Protein AF-X1PPD3-F1 (afdb_monomer)

Secondary structure (DSSP, 8-state):
----TTS----GGGSPPB-TTS-BSS-HHHHHHHHHTT-TTS-HHIIIIIIHHHIIIIIHHTTTS-GGG---------HHHHHHTSSGGG-HHHHHHHIIIIIS----TTTHHHHHHHHHHT---

Radius of gyration: 18.27 Å; Cα contacts (8 Å, |Δi|>4): 96; chains: 1; bounding box: 44×47×40 Å

Solvent-accessible surface area (backbone atoms only — not comparable to full-atom values): 7861 Å² total; per-residue (Å²): 141,89,83,75,92,79,74,68,82,41,67,63,80,72,45,65,54,56,47,100,83,70,44,73,74,54,54,54,67,58,45,37,66,59,37,40,77,76,33,71,64,58,55,68,64,52,43,40,60,44,44,51,74,40,26,80,61,54,51,45,76,46,45,86,54,66,71,73,75,52,82,79,79,91,83,86,77,55,70,67,46,49,46,73,68,67,56,49,67,77,30,66,71,53,50,52,51,48,45,38,44,73,76,69,60,54,83,49,86,89,46,46,71,57,52,52,49,29,63,76,65,72,64,67,132

Organism: NCBI:txid412755

pLDDT: mean 78.86, std 13.48, range [36.34, 96.0]

Sequence (125 aa):
MEIMDNIYEVDKKYLPQRSKSDEYLENANEYYGRVKTLLPNIPEEVLKQFFYKHSILDISDYAWLDYRTLKFFKERWNSSFIINESGIKNNDKVIINKENHFELGYLYPRTESIRDYLLKYHTWP

Mean predicted aligned error: 9.38 Å

Structure (mmCIF, N/CA/C/O backbone):
data_AF-X1PPD3-F1
#
_entry.id   AF-X1PPD3-F1
#
loop_
_atom_site.group_PDB
_atom_site.id
_atom_site.type_symbol
_atom_site.label_atom_id
_atom_site.label_alt_id
_atom_site.label_comp_id
_atom_site.label_asym_id
_atom_site.label_entity_id
_atom_site.label_seq_id
_atom_site.pdbx_PDB_ins_code
_atom_site.Cartn_x
_atom_site.Cartn_y
_atom_site.Cartn_z
_atom_site.occupancy
_atom_site.B_iso_or_equiv
_atom_site.auth_seq_id
_atom_site.auth_comp_id
_atom_site.auth_asym_id
_atom_site.auth_atom_id
_atom_site.pdbx_PDB_model_num
ATOM 1 N N . MET A 1 1 ? 25.697 -31.852 1.308 1.00 37.38 1 MET A N 1
ATOM 2 C CA . MET A 1 1 ? 24.740 -31.043 2.086 1.00 37.38 1 MET A CA 1
ATOM 3 C C . MET A 1 1 ? 24.428 -29.824 1.236 1.00 37.38 1 MET A C 1
ATOM 5 O O . MET A 1 1 ? 25.054 -28.793 1.403 1.00 37.38 1 MET A O 1
ATOM 9 N N . GLU A 1 2 ? 23.555 -30.003 0.248 1.00 41.53 2 GLU A N 1
ATOM 10 C CA . GLU A 1 2 ? 23.092 -28.954 -0.668 1.00 41.53 2 GLU A CA 1
ATOM 11 C C . GLU A 1 2 ? 21.583 -28.861 -0.482 1.00 41.53 2 GLU A C 1
ATOM 13 O O . GLU A 1 2 ? 20.802 -29.588 -1.085 1.00 41.53 2 GLU A O 1
ATOM 18 N N . ILE A 1 3 ? 21.183 -28.035 0.471 1.00 44.31 3 ILE A N 1
ATOM 19 C CA . ILE A 1 3 ? 19.804 -27.603 0.638 1.00 44.31 3 ILE A CA 1
ATOM 20 C C . ILE A 1 3 ? 19.959 -26.117 0.903 1.00 44.31 3 ILE A C 1
ATOM 22 O O . ILE A 1 3 ? 20.341 -25.795 2.020 1.00 44.31 3 ILE A O 1
ATOM 26 N N . MET A 1 4 ? 19.783 -25.250 -0.107 1.00 36.34 4 MET A N 1
ATOM 27 C CA . MET A 1 4 ? 19.301 -23.868 0.098 1.00 36.34 4 MET A CA 1
ATOM 28 C C . MET A 1 4 ? 19.130 -22.977 -1.149 1.00 36.34 4 MET A C 1
ATOM 30 O O . MET A 1 4 ? 18.671 -21.857 -0.979 1.00 36.34 4 MET A O 1
ATOM 34 N N . ASP A 1 5 ? 19.353 -23.433 -2.384 1.00 38.28 5 ASP A N 1
ATOM 35 C CA . ASP A 1 5 ? 19.210 -22.534 -3.556 1.00 38.28 5 ASP A CA 1
ATOM 36 C C . ASP A 1 5 ? 17.800 -22.466 -4.173 1.00 38.28 5 ASP A C 1
ATOM 38 O O . ASP A 1 5 ? 17.607 -21.884 -5.234 1.00 38.28 5 ASP A O 1
ATOM 42 N N . ASN A 1 6 ? 16.782 -23.022 -3.509 1.00 38.97 6 ASN A N 1
ATOM 43 C CA . ASN A 1 6 ? 15.399 -23.036 -4.010 1.00 38.97 6 ASN A CA 1
ATOM 44 C C . ASN A 1 6 ? 14.459 -22.117 -3.211 1.00 38.97 6 ASN A C 1
ATOM 46 O O . ASN A 1 6 ? 13.265 -22.388 -3.075 1.00 38.97 6 ASN A O 1
ATOM 50 N N . ILE A 1 7 ? 14.996 -21.038 -2.636 1.00 42.00 7 ILE A N 1
ATOM 51 C CA . ILE A 1 7 ? 14.178 -19.993 -2.016 1.00 42.00 7 ILE A CA 1
ATOM 52 C C . ILE A 1 7 ? 13.604 -19.151 -3.155 1.00 42.00 7 ILE A C 1
ATOM 54 O O . ILE A 1 7 ? 14.260 -18.241 -3.645 1.00 42.00 7 ILE A O 1
ATOM 58 N N . TYR A 1 8 ? 12.414 -19.565 -3.600 1.00 47.44 8 TYR A N 1
ATOM 59 C CA . TYR A 1 8 ? 11.455 -18.881 -4.467 1.00 47.44 8 TYR A CA 1
ATOM 60 C C . TYR A 1 8 ? 12.046 -17.718 -5.269 1.00 47.44 8 TYR A C 1
ATOM 62 O O . TYR A 1 8 ? 12.159 -16.601 -4.761 1.00 47.44 8 TYR A O 1
ATOM 70 N N . GLU A 1 9 ? 12.351 -17.950 -6.550 1.00 49.72 9 GLU A N 1
ATOM 71 C CA . GLU A 1 9 ? 12.409 -16.844 -7.503 1.00 49.72 9 GLU A CA 1
ATOM 72 C C . GLU A 1 9 ? 11.036 -16.173 -7.494 1.00 49.72 9 GLU A C 1
ATOM 74 O O . GLU A 1 9 ? 10.096 -16.588 -8.170 1.00 49.72 9 GLU A O 1
ATOM 79 N N . VAL A 1 10 ? 10.912 -15.134 -6.674 1.00 55.38 10 VAL A N 1
ATOM 80 C CA . VAL A 1 10 ? 9.861 -14.142 -6.797 1.00 55.38 10 VAL A CA 1
ATOM 81 C C . VAL A 1 10 ? 9.875 -13.759 -8.255 1.00 55.38 10 VAL A C 1
ATOM 83 O O . VAL A 1 10 ? 10.912 -13.323 -8.763 1.00 55.38 10 VAL A O 1
ATOM 86 N N . ASP A 1 11 ? 8.760 -13.979 -8.939 1.00 66.31 11 ASP A N 1
ATOM 87 C CA . ASP A 1 11 ? 8.676 -13.690 -10.355 1.00 66.31 11 ASP A CA 1
ATOM 88 C C . ASP A 1 11 ? 8.860 -12.174 -10.498 1.00 66.31 11 ASP A C 1
ATOM 90 O O . ASP A 1 11 ? 7.933 -11.387 -10.275 1.00 66.31 11 ASP A O 1
ATOM 94 N N . LYS A 1 12 ? 10.108 -11.749 -10.764 1.00 76.94 12 LYS A N 1
ATOM 95 C CA . LYS A 1 12 ? 10.571 -10.351 -10.663 1.00 76.94 12 LYS A CA 1
ATOM 96 C C . LYS A 1 12 ? 9.713 -9.415 -11.509 1.00 76.94 12 LYS A C 1
ATOM 98 O O . LYS A 1 12 ? 9.685 -8.213 -11.271 1.00 76.94 12 LYS A O 1
ATOM 103 N N . LYS A 1 13 ? 8.958 -9.977 -12.457 1.00 85.75 13 LYS A N 1
ATOM 104 C CA . LYS A 1 13 ? 7.934 -9.305 -13.252 1.00 85.75 13 LYS A CA 1
ATOM 105 C C . LYS A 1 13 ? 6.861 -8.586 -12.422 1.00 85.75 13 LYS A C 1
ATOM 107 O O . LYS A 1 13 ? 6.292 -7.621 -12.925 1.00 85.75 13 LYS A O 1
ATOM 112 N N . TYR A 1 14 ? 6.587 -8.998 -11.181 1.00 87.81 14 TYR A N 1
ATOM 113 C CA . TYR A 1 14 ? 5.626 -8.312 -10.303 1.00 87.81 14 TYR A CA 1
ATOM 114 C C . TYR A 1 14 ? 6.251 -7.193 -9.466 1.00 87.81 14 TYR A C 1
ATOM 116 O O . TYR A 1 14 ? 5.522 -6.362 -8.929 1.00 87.81 14 TYR A O 1
ATOM 124 N N . LEU A 1 15 ? 7.578 -7.146 -9.352 1.00 89.25 15 LEU A N 1
ATOM 125 C CA . LEU A 1 15 ? 8.266 -6.135 -8.556 1.00 89.25 15 LEU A CA 1
ATOM 126 C C . LEU A 1 15 ? 8.354 -4.807 -9.321 1.00 89.25 15 LEU A C 1
ATOM 128 O O . LEU A 1 15 ? 8.420 -4.814 -10.556 1.00 89.25 15 LEU A O 1
ATOM 132 N N . PRO A 1 16 ? 8.359 -3.663 -8.618 1.00 91.06 16 PRO A N 1
ATOM 133 C CA . PRO A 1 16 ? 8.728 -2.386 -9.193 1.00 91.06 16 PRO A CA 1
ATOM 134 C C . PRO A 1 16 ? 10.147 -2.416 -9.744 1.00 91.06 16 PRO A C 1
ATOM 136 O O . PRO A 1 16 ? 11.044 -3.028 -9.162 1.00 91.06 16 PRO A O 1
ATOM 139 N N . GLN A 1 17 ? 10.355 -1.728 -10.856 1.00 90.75 17 GLN A N 1
ATOM 140 C CA . GLN A 1 17 ? 11.667 -1.535 -11.439 1.00 90.75 17 GLN A CA 1
ATOM 141 C C . GLN A 1 17 ? 12.475 -0.584 -10.568 1.00 90.75 17 GLN A C 1
ATOM 143 O O . GLN A 1 17 ? 12.016 0.504 -10.209 1.00 90.75 17 GLN A O 1
ATOM 148 N N . ARG A 1 18 ? 13.693 -1.007 -10.240 1.00 87.44 18 ARG A N 1
ATOM 149 C CA . ARG A 1 18 ? 14.599 -0.258 -9.380 1.00 87.44 18 ARG A CA 1
ATOM 150 C C . ARG A 1 18 ? 15.999 -0.184 -9.959 1.00 87.44 18 ARG A C 1
ATOM 152 O O . ARG A 1 18 ? 16.437 -1.085 -10.676 1.00 87.44 18 ARG A O 1
ATOM 159 N N . SER A 1 19 ? 16.688 0.908 -9.651 1.00 87.38 19 SER A N 1
ATOM 160 C CA . SER A 1 19 ? 18.090 1.102 -9.993 1.00 87.38 19 SER A CA 1
ATOM 161 C C . SER A 1 19 ? 18.976 0.191 -9.137 1.00 87.38 19 SER A C 1
ATOM 163 O O . SER A 1 19 ? 18.530 -0.422 -8.167 1.00 87.38 19 SER A O 1
ATOM 165 N N . LYS A 1 20 ? 20.272 0.123 -9.460 1.00 82.81 20 LYS A N 1
ATOM 166 C CA . LYS A 1 20 ? 21.252 -0.581 -8.610 1.00 82.81 20 LYS A CA 1
ATOM 167 C C . LYS A 1 20 ? 21.382 0.038 -7.210 1.00 82.81 20 LYS A C 1
ATOM 169 O O . LYS A 1 20 ? 21.844 -0.642 -6.304 1.00 82.81 20 LYS A O 1
ATOM 174 N N . SER A 1 21 ? 20.974 1.297 -7.054 1.00 85.00 21 SER A N 1
ATOM 175 C CA . SER A 1 21 ? 20.953 2.035 -5.786 1.00 85.00 21 SER A CA 1
ATOM 176 C C . SER A 1 21 ? 19.597 1.942 -5.068 1.00 85.00 21 SER A C 1
ATOM 178 O O . SER A 1 21 ? 19.347 2.717 -4.154 1.00 85.00 21 SER A O 1
ATOM 180 N N . ASP A 1 22 ? 18.721 1.022 -5.491 1.00 80.50 22 ASP A N 1
ATOM 181 C CA . ASP A 1 22 ? 17.372 0.787 -4.947 1.00 80.50 22 ASP A CA 1
ATOM 182 C C . ASP A 1 22 ? 16.351 1.926 -5.161 1.00 80.50 22 ASP A C 1
ATOM 184 O O . ASP A 1 22 ? 15.254 1.923 -4.600 1.00 80.50 22 ASP A O 1
ATOM 188 N N . GLU A 1 23 ? 16.659 2.881 -6.039 1.00 83.94 23 GLU A N 1
ATOM 189 C CA . GLU A 1 23 ? 15.736 3.959 -6.406 1.00 83.94 23 GLU A CA 1
ATOM 190 C C . GLU A 1 23 ? 14.664 3.453 -7.376 1.00 83.94 23 GLU A C 1
ATOM 192 O O . GLU A 1 23 ? 14.973 2.712 -8.310 1.00 83.94 23 GLU A O 1
ATOM 197 N N . TYR A 1 24 ? 13.410 3.879 -7.196 1.00 87.81 24 TYR A N 1
ATOM 198 C CA . TYR A 1 24 ? 12.334 3.560 -8.137 1.00 87.81 24 TYR A CA 1
ATOM 199 C C . TYR A 1 24 ? 12.614 4.171 -9.516 1.00 87.81 24 TYR A C 1
ATOM 201 O O . TYR A 1 24 ? 12.819 5.377 -9.637 1.00 87.81 24 TYR A O 1
ATOM 209 N N . LEU A 1 25 ? 12.584 3.331 -10.552 1.00 93.00 25 LEU A N 1
ATOM 210 C CA . LEU A 1 25 ? 12.730 3.736 -11.958 1.00 93.00 25 LEU A CA 1
ATOM 211 C C . LEU A 1 25 ? 11.388 3.947 -12.662 1.00 93.00 25 LEU A C 1
ATOM 213 O O . LEU A 1 25 ? 11.349 4.460 -13.775 1.00 93.00 25 LEU A O 1
ATOM 217 N N . GLU A 1 26 ? 10.300 3.540 -12.020 1.00 93.44 26 GLU A N 1
ATOM 218 C CA . GLU A 1 26 ? 8.935 3.762 -12.475 1.00 93.44 26 GLU A CA 1
ATOM 219 C C . GLU A 1 26 ? 8.113 4.303 -11.304 1.00 93.44 26 GLU A C 1
ATOM 221 O O . GLU A 1 26 ? 8.344 3.925 -10.156 1.00 93.44 26 GLU A O 1
ATOM 226 N N . ASN A 1 27 ? 7.149 5.177 -11.578 1.00 92.88 27 ASN A N 1
ATOM 227 C CA . ASN A 1 27 ? 6.179 5.635 -10.591 1.00 92.88 27 ASN A CA 1
ATOM 228 C C . ASN A 1 27 ? 5.004 4.643 -10.450 1.00 92.88 27 ASN A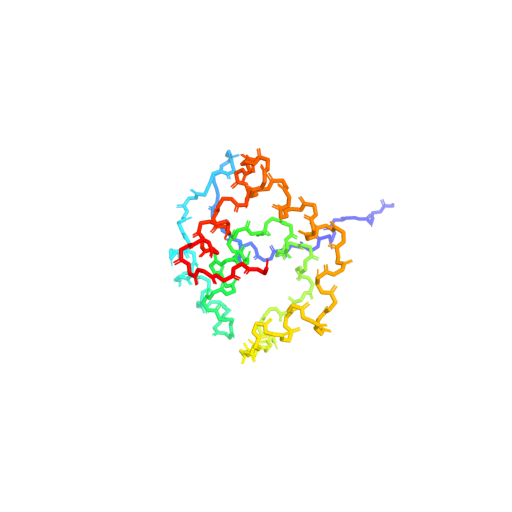 C 1
ATOM 230 O O . ASN A 1 27 ? 4.839 3.713 -11.239 1.00 92.88 27 ASN A O 1
ATOM 234 N N . ALA A 1 28 ? 4.128 4.855 -9.463 1.00 92.50 28 ALA A N 1
ATOM 235 C CA . ALA A 1 28 ? 3.017 3.938 -9.183 1.00 92.50 28 ALA A CA 1
ATOM 236 C C . ALA A 1 28 ? 2.035 3.748 -10.364 1.00 92.50 28 ALA A C 1
ATOM 238 O O . ALA A 1 28 ? 1.447 2.676 -10.509 1.00 92.50 28 ALA A O 1
ATOM 239 N N . ASN A 1 29 ? 1.835 4.764 -11.212 1.00 94.50 29 ASN A N 1
ATOM 240 C CA . ASN A 1 29 ? 0.959 4.653 -12.384 1.00 94.50 29 ASN A CA 1
ATOM 241 C C . ASN A 1 29 ? 1.612 3.828 -13.499 1.00 94.50 29 ASN A C 1
ATOM 243 O O . ASN A 1 29 ? 0.941 2.989 -14.099 1.00 94.50 29 ASN A O 1
ATOM 247 N N . GLU A 1 30 ? 2.907 4.038 -13.739 1.00 96.00 30 GLU A N 1
ATOM 248 C CA . GLU A 1 30 ? 3.705 3.259 -14.696 1.00 96.00 30 GLU A CA 1
ATOM 249 C C . GLU A 1 30 ? 3.764 1.784 -14.279 1.00 96.00 30 GLU A C 1
ATOM 251 O O . GLU A 1 30 ? 3.421 0.899 -15.069 1.00 96.00 30 GLU A O 1
ATOM 256 N N . TYR A 1 31 ? 4.050 1.535 -12.997 1.00 95.19 31 TYR A N 1
ATOM 257 C CA . TYR A 1 31 ? 4.004 0.208 -12.387 1.00 95.19 31 TYR A CA 1
ATOM 258 C C . TYR A 1 31 ? 2.652 -0.479 -12.602 1.00 95.19 31 TYR A C 1
ATOM 260 O O . TYR A 1 31 ? 2.589 -1.625 -13.055 1.00 95.19 31 TYR A O 1
ATOM 268 N N . TYR A 1 32 ? 1.552 0.222 -12.305 1.00 95.56 32 TYR A N 1
ATOM 269 C CA . TYR A 1 32 ? 0.206 -0.315 -12.488 1.00 95.56 32 TYR A CA 1
ATOM 270 C C . TYR A 1 32 ? -0.063 -0.694 -13.945 1.00 95.56 32 TYR A C 1
ATOM 272 O O . TYR A 1 32 ? -0.522 -1.806 -14.199 1.00 95.56 32 TYR A O 1
ATOM 280 N N . GLY A 1 33 ? 0.251 0.191 -14.897 1.00 95.56 33 GLY A N 1
ATOM 281 C CA . GLY A 1 33 ? 0.045 -0.073 -16.321 1.00 95.56 33 GLY A CA 1
ATOM 282 C C . GLY A 1 33 ? 0.750 -1.349 -16.781 1.00 95.56 33 GLY A C 1
ATOM 283 O O . GLY A 1 33 ? 0.164 -2.163 -17.495 1.00 95.56 33 GLY A O 1
ATOM 284 N N . ARG A 1 34 ? 1.975 -1.575 -16.297 1.00 95.06 34 ARG A N 1
ATOM 285 C CA . ARG A 1 34 ? 2.756 -2.778 -16.590 1.00 95.06 34 ARG A CA 1
ATOM 286 C C . ARG A 1 34 ? 2.178 -4.022 -15.915 1.00 95.06 34 ARG A C 1
ATOM 288 O O . ARG A 1 34 ? 1.876 -5.009 -16.586 1.00 95.06 34 ARG A O 1
ATOM 295 N N . VAL A 1 35 ? 2.001 -3.992 -14.596 1.00 93.81 35 VAL A N 1
ATOM 296 C CA . VAL A 1 35 ? 1.656 -5.184 -13.802 1.00 93.81 35 VAL A CA 1
ATOM 297 C C . VAL A 1 35 ? 0.192 -5.591 -13.947 1.00 93.81 35 VAL A C 1
ATOM 299 O O . VAL A 1 35 ? -0.112 -6.780 -13.868 1.00 93.81 35 VAL A O 1
ATOM 302 N N . LYS A 1 36 ? -0.721 -4.663 -14.253 1.00 94.75 36 LYS A N 1
ATOM 303 C CA . LYS A 1 36 ? -2.139 -4.985 -14.477 1.00 94.75 36 LYS A CA 1
ATOM 304 C C . LYS A 1 36 ? -2.345 -5.994 -15.608 1.00 94.75 36 LYS A C 1
ATOM 306 O O . LYS A 1 36 ? -3.273 -6.795 -15.539 1.00 94.75 36 LYS A O 1
ATOM 311 N N . THR A 1 37 ? -1.471 -5.994 -16.614 1.00 93.12 37 THR A N 1
ATOM 312 C CA . THR A 1 37 ? -1.511 -6.978 -17.709 1.00 93.12 37 THR A CA 1
ATOM 313 C C . THR A 1 37 ? -1.167 -8.395 -17.241 1.00 93.12 37 THR A C 1
ATOM 315 O O . THR A 1 37 ? -1.684 -9.369 -17.782 1.00 93.12 37 THR A O 1
ATOM 318 N N . LEU A 1 38 ? -0.334 -8.514 -16.204 1.00 91.62 38 LEU A N 1
ATOM 319 C CA . LEU A 1 38 ? 0.106 -9.782 -15.623 1.00 91.62 38 LEU A CA 1
ATOM 320 C C . LEU A 1 38 ? -0.851 -10.275 -14.530 1.00 91.62 38 LEU A C 1
ATOM 322 O O . LEU A 1 38 ? -1.041 -11.479 -14.364 1.00 91.62 38 LEU A O 1
ATOM 326 N N . LEU A 1 39 ? -1.448 -9.340 -13.787 1.00 91.62 39 LEU A N 1
ATOM 327 C CA . LEU A 1 39 ? -2.335 -9.579 -12.650 1.00 91.62 39 LEU A CA 1
ATOM 328 C C . LEU A 1 39 ? -3.682 -8.851 -12.851 1.00 91.62 39 LEU A C 1
ATOM 330 O O . LEU A 1 39 ? -4.029 -7.945 -12.085 1.00 91.62 39 LEU A O 1
ATOM 334 N N . PRO A 1 40 ? -4.482 -9.239 -13.867 1.00 91.12 40 PRO A N 1
ATOM 335 C CA . PRO A 1 40 ? -5.703 -8.522 -14.244 1.00 91.12 40 PRO A CA 1
ATOM 336 C C . PRO A 1 40 ? -6.795 -8.568 -13.171 1.00 91.12 40 PRO A C 1
ATOM 338 O O . PRO A 1 40 ? -7.654 -7.688 -13.137 1.00 91.12 40 PRO A O 1
ATOM 341 N N . ASN A 1 41 ? -6.744 -9.539 -12.259 1.00 91.00 41 ASN A N 1
ATOM 342 C CA . ASN A 1 41 ? -7.735 -9.711 -11.193 1.00 91.00 41 ASN A CA 1
ATOM 343 C C . ASN A 1 41 ? -7.462 -8.839 -9.958 1.00 91.00 41 ASN A C 1
ATOM 345 O O . ASN A 1 41 ? -8.337 -8.698 -9.105 1.00 91.00 41 ASN A O 1
ATOM 349 N N . ILE A 1 42 ? -6.274 -8.233 -9.855 1.00 91.88 42 ILE A N 1
ATOM 350 C CA . ILE A 1 42 ? -5.906 -7.426 -8.691 1.00 91.88 42 ILE A CA 1
ATOM 351 C C . ILE A 1 42 ? -6.425 -5.987 -8.867 1.00 91.88 42 ILE A C 1
ATOM 353 O O . ILE A 1 42 ? -6.244 -5.393 -9.943 1.00 91.88 42 ILE A O 1
ATOM 357 N N . PRO A 1 43 ? -7.086 -5.405 -7.846 1.00 93.31 43 PRO A N 1
ATOM 358 C CA . PRO A 1 43 ? -7.514 -4.012 -7.867 1.00 93.31 43 PRO A CA 1
ATOM 359 C C . PRO A 1 43 ? -6.338 -3.045 -8.012 1.00 93.31 43 PRO A C 1
ATOM 361 O O . PRO A 1 43 ? -5.262 -3.261 -7.458 1.00 93.31 43 PRO A O 1
ATOM 364 N N . GLU A 1 44 ? -6.578 -1.934 -8.703 1.00 93.31 44 GLU A N 1
ATOM 365 C CA . GLU A 1 44 ? -5.586 -0.877 -8.923 1.00 93.31 44 GLU A CA 1
ATOM 366 C C . GLU A 1 44 ? -4.947 -0.383 -7.622 1.00 93.31 44 GLU A C 1
ATOM 368 O O . GLU A 1 44 ? -3.725 -0.311 -7.528 1.00 93.31 44 GLU A O 1
ATOM 373 N N . GLU A 1 45 ? -5.757 -0.124 -6.595 1.00 88.75 45 GLU A N 1
ATOM 374 C CA . GLU A 1 45 ? -5.262 0.361 -5.303 1.00 88.75 45 GLU A CA 1
ATOM 375 C C . GLU A 1 45 ? -4.347 -0.647 -4.606 1.00 88.75 45 GLU A C 1
ATOM 377 O O . GLU A 1 45 ? -3.349 -0.262 -4.004 1.00 88.75 45 GLU A O 1
ATOM 382 N N . VAL A 1 46 ? -4.629 -1.947 -4.732 1.00 89.12 46 VAL A N 1
ATOM 383 C CA . VAL A 1 46 ? -3.759 -2.993 -4.174 1.00 89.12 46 VAL A CA 1
ATOM 384 C C . VAL A 1 46 ? -2.418 -2.993 -4.908 1.00 89.12 46 VAL A C 1
ATOM 386 O O . VAL A 1 46 ? -1.369 -3.052 -4.270 1.00 89.12 46 VAL A O 1
ATOM 389 N N . LEU A 1 47 ? -2.420 -2.841 -6.234 1.00 91.31 47 LEU A N 1
ATOM 390 C CA . LEU A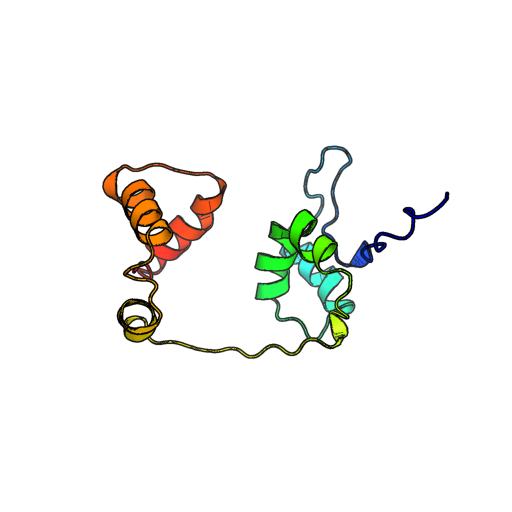 1 47 ? -1.179 -2.753 -7.003 1.00 91.31 47 LEU A CA 1
ATOM 391 C C . LEU A 1 47 ? -0.376 -1.488 -6.653 1.00 91.31 47 LEU A C 1
ATOM 393 O O . LEU A 1 47 ? 0.817 -1.565 -6.368 1.00 91.31 47 LEU A O 1
ATOM 397 N N . LYS A 1 48 ? -1.020 -0.319 -6.627 1.00 90.56 48 LYS A N 1
ATOM 398 C CA . LYS A 1 48 ? -0.347 0.975 -6.431 1.00 90.56 48 LYS A CA 1
ATOM 399 C C . LYS A 1 48 ? 0.067 1.255 -4.992 1.00 90.56 48 LYS A C 1
ATOM 401 O O . LYS A 1 48 ? 1.067 1.933 -4.767 1.00 90.56 48 LYS A O 1
ATOM 406 N N . GLN A 1 49 ? -0.710 0.798 -4.014 1.00 84.12 49 GLN A N 1
ATOM 407 C CA . GLN A 1 49 ? -0.464 1.117 -2.609 1.00 84.12 49 GLN A CA 1
ATOM 408 C C . GLN A 1 49 ? 0.217 -0.019 -1.862 1.00 84.12 49 GLN A C 1
ATOM 410 O O . GLN A 1 49 ? 1.069 0.265 -1.028 1.00 84.12 49 GLN A O 1
ATOM 415 N N . PHE A 1 50 ? -0.122 -1.275 -2.162 1.00 85.00 50 PHE A N 1
ATOM 416 C CA . PHE A 1 50 ? 0.461 -2.419 -1.467 1.00 85.00 50 PHE A CA 1
ATOM 417 C C . PHE A 1 50 ? 1.681 -2.947 -2.219 1.00 85.00 50 PHE A C 1
ATOM 419 O O . PHE A 1 50 ? 2.810 -2.789 -1.761 1.00 85.00 50 PHE A O 1
ATOM 426 N N . PHE A 1 51 ? 1.470 -3.474 -3.426 1.00 88.56 51 PHE A N 1
ATOM 427 C CA . PHE A 1 51 ? 2.528 -4.134 -4.191 1.00 88.56 51 PHE A CA 1
ATOM 428 C C . PHE A 1 51 ? 3.672 -3.175 -4.533 1.00 88.56 51 PHE A C 1
ATOM 430 O O . PHE A 1 51 ? 4.836 -3.500 -4.323 1.00 88.56 51 PHE A O 1
ATOM 437 N N . TYR A 1 52 ? 3.362 -1.967 -5.005 1.00 89.50 52 TYR A N 1
ATOM 438 C CA . TYR A 1 52 ? 4.388 -0.988 -5.349 1.00 89.50 52 TYR A CA 1
ATOM 439 C C . TYR A 1 52 ? 5.208 -0.554 -4.121 1.00 89.50 52 TYR A C 1
ATOM 441 O O . TYR A 1 52 ? 6.433 -0.670 -4.128 1.00 89.50 52 TYR A O 1
ATOM 449 N N . LYS A 1 53 ? 4.547 -0.124 -3.035 1.00 81.94 53 LYS A N 1
ATOM 450 C CA . LYS A 1 53 ? 5.223 0.461 -1.860 1.00 81.94 53 LYS A CA 1
ATOM 451 C C . LYS A 1 53 ? 5.905 -0.565 -0.952 1.00 81.94 53 LYS A C 1
ATOM 453 O O . LYS A 1 53 ? 6.852 -0.199 -0.259 1.00 81.94 53 LYS A O 1
ATOM 458 N N . HIS A 1 54 ? 5.444 -1.816 -0.955 1.00 79.69 54 HIS A N 1
ATOM 459 C CA . HIS A 1 54 ? 5.921 -2.866 -0.048 1.00 79.69 54 HIS A CA 1
ATOM 460 C C . HIS A 1 54 ? 6.518 -4.084 -0.766 1.00 79.69 54 HIS A C 1
ATOM 462 O O . HIS A 1 54 ? 6.710 -5.143 -0.179 1.00 79.69 54 HIS A O 1
ATOM 468 N N . SER A 1 55 ? 6.873 -3.905 -2.036 1.00 72.31 55 SER A N 1
ATOM 469 C CA . SER A 1 55 ? 7.367 -4.937 -2.951 1.00 72.31 55 SER A CA 1
ATOM 470 C C . SER A 1 55 ? 8.448 -5.871 -2.411 1.00 72.31 55 SER A C 1
ATOM 472 O O . SER A 1 55 ? 8.348 -7.076 -2.611 1.00 72.31 55 SER A O 1
ATOM 474 N N . ILE A 1 56 ? 9.481 -5.335 -1.755 1.00 67.38 56 ILE A N 1
ATOM 475 C CA . ILE A 1 56 ? 10.650 -6.131 -1.349 1.00 67.38 56 ILE A CA 1
ATOM 476 C C . ILE A 1 56 ? 10.296 -7.141 -0.258 1.00 67.38 56 ILE A C 1
ATOM 478 O O . ILE A 1 56 ? 10.752 -8.275 -0.346 1.00 67.38 56 ILE A O 1
ATOM 482 N N . LEU A 1 57 ? 9.487 -6.740 0.725 1.00 65.88 57 LEU A N 1
ATOM 483 C CA . LEU A 1 57 ? 9.094 -7.610 1.832 1.00 65.88 57 LEU A CA 1
ATOM 484 C C . LEU A 1 57 ? 7.864 -8.431 1.443 1.00 65.88 57 LEU A C 1
ATOM 486 O O . LEU A 1 57 ? 7.907 -9.648 1.450 1.00 65.88 57 LEU A O 1
ATOM 490 N N . ASP A 1 58 ? 6.790 -7.798 0.978 1.00 71.94 58 ASP A N 1
ATOM 491 C CA . ASP A 1 58 ? 5.517 -8.507 0.871 1.00 71.94 58 ASP A CA 1
ATOM 492 C C . ASP A 1 58 ? 5.419 -9.369 -0.396 1.00 71.94 58 ASP A C 1
ATOM 494 O O . ASP A 1 58 ? 5.034 -10.532 -0.330 1.00 71.94 58 ASP A O 1
ATOM 498 N N . ILE A 1 59 ? 5.800 -8.870 -1.575 1.00 78.00 59 ILE A N 1
ATOM 499 C CA . ILE A 1 59 ? 5.659 -9.692 -2.794 1.00 78.00 59 ILE A CA 1
ATOM 500 C C . ILE A 1 59 ? 6.626 -10.877 -2.752 1.00 78.00 59 ILE A C 1
ATOM 502 O O . ILE A 1 59 ? 6.274 -11.974 -3.198 1.00 78.00 59 ILE A O 1
ATOM 506 N N . SER A 1 60 ? 7.825 -10.642 -2.216 1.00 73.81 60 SER A N 1
ATOM 507 C CA . SER A 1 60 ? 8.868 -11.654 -2.119 1.00 73.81 60 SER A CA 1
ATOM 508 C C . SER A 1 60 ? 8.554 -12.714 -1.073 1.00 73.81 60 SER A C 1
ATOM 510 O O . SER A 1 60 ? 8.591 -13.902 -1.391 1.00 73.81 60 SER A O 1
ATOM 512 N N . ASP A 1 61 ? 8.178 -12.304 0.140 1.00 75.88 61 ASP A N 1
ATOM 513 C CA . ASP A 1 61 ? 7.902 -13.235 1.240 1.00 75.88 61 ASP A CA 1
ATOM 514 C C . ASP A 1 61 ? 6.648 -14.079 0.965 1.00 75.88 61 ASP A C 1
ATOM 516 O O . ASP A 1 61 ? 6.540 -15.224 1.413 1.00 75.88 61 ASP A O 1
ATOM 520 N N . TYR A 1 62 ? 5.713 -13.549 0.169 1.00 79.25 62 TYR A N 1
ATOM 521 C CA . TYR A 1 62 ? 4.504 -14.253 -0.254 1.00 79.25 62 TYR A CA 1
ATOM 522 C C . TYR A 1 62 ? 4.572 -14.801 -1.688 1.00 79.25 62 TYR A C 1
ATOM 524 O O . TYR A 1 62 ? 3.539 -15.148 -2.258 1.00 79.25 62 TYR A O 1
ATOM 532 N N . ALA A 1 63 ? 5.764 -14.947 -2.281 1.00 78.12 63 ALA A N 1
ATOM 533 C CA . ALA A 1 63 ? 5.933 -15.446 -3.654 1.00 78.12 63 ALA A CA 1
ATOM 534 C C . ALA A 1 63 ? 5.401 -16.874 -3.889 1.00 78.12 63 ALA A C 1
ATOM 536 O O . ALA A 1 63 ? 5.188 -17.276 -5.032 1.00 78.12 63 ALA A O 1
ATOM 537 N N . TRP A 1 64 ? 5.155 -17.630 -2.817 1.00 82.12 64 TRP A N 1
ATOM 538 C CA . TRP A 1 64 ? 4.491 -18.933 -2.857 1.00 82.12 64 TRP A CA 1
ATOM 539 C C . TRP A 1 64 ? 2.984 -18.845 -3.180 1.00 82.12 64 TRP A C 1
ATOM 541 O O . TRP A 1 64 ? 2.372 -19.862 -3.506 1.00 82.12 64 TRP A O 1
ATOM 551 N N . LEU A 1 65 ? 2.370 -17.657 -3.111 1.00 85.00 65 LEU A N 1
ATOM 552 C CA . LEU A 1 65 ? 0.991 -17.428 -3.542 1.00 85.00 65 LEU A CA 1
ATOM 553 C C . LEU A 1 65 ? 0.907 -17.329 -5.071 1.00 85.00 65 LEU A C 1
ATOM 555 O O . LEU A 1 65 ? 1.583 -16.506 -5.690 1.00 85.00 65 LEU A O 1
ATOM 559 N N . ASP A 1 66 ? -0.021 -18.065 -5.694 1.00 87.25 66 ASP A N 1
ATOM 560 C CA . ASP A 1 66 ? -0.409 -17.753 -7.075 1.00 87.25 66 ASP A CA 1
ATOM 561 C C . ASP A 1 66 ? -1.313 -16.517 -7.087 1.00 87.25 66 ASP A C 1
ATOM 563 O O . ASP A 1 66 ? -2.544 -16.611 -7.034 1.00 87.25 66 ASP A O 1
ATOM 567 N N . TYR A 1 67 ? -0.689 -15.344 -7.194 1.00 87.50 67 TYR A N 1
ATOM 568 C CA . TYR A 1 67 ? -1.359 -14.045 -7.228 1.00 87.50 67 TYR A CA 1
ATOM 569 C C . TYR A 1 67 ? -2.481 -13.945 -8.277 1.00 87.50 67 TYR A C 1
ATOM 571 O O . TYR A 1 67 ? -3.413 -13.160 -8.101 1.00 87.50 67 TYR A O 1
ATOM 579 N 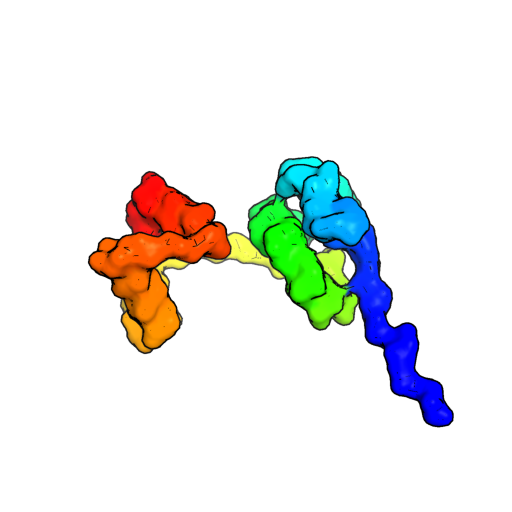N . ARG A 1 68 ? -2.451 -14.750 -9.351 1.00 88.12 68 ARG A N 1
ATOM 580 C CA . ARG A 1 68 ? -3.492 -14.747 -10.399 1.00 88.12 68 ARG A CA 1
ATOM 581 C C . ARG A 1 68 ? -4.805 -15.368 -9.928 1.00 88.12 68 ARG A C 1
ATOM 583 O O . ARG A 1 68 ? -5.857 -15.069 -10.495 1.00 88.12 68 ARG A O 1
ATOM 590 N N . THR A 1 69 ? -4.739 -16.222 -8.908 1.00 89.81 69 THR A N 1
ATOM 591 C CA . THR A 1 69 ? -5.892 -16.929 -8.331 1.00 89.81 69 THR A CA 1
ATOM 592 C C . THR A 1 69 ? -6.572 -16.159 -7.203 1.00 89.81 69 THR A C 1
ATOM 594 O O . THR A 1 69 ? -7.679 -16.520 -6.796 1.00 89.81 69 THR A O 1
ATOM 597 N N . LEU A 1 70 ? -5.946 -15.082 -6.715 1.00 89.75 70 LEU A N 1
ATOM 598 C CA . LEU A 1 70 ? -6.502 -14.263 -5.647 1.00 89.75 70 LEU A CA 1
ATOM 599 C C . LEU A 1 70 ? -7.796 -13.578 -6.092 1.00 89.75 70 LEU A C 1
ATOM 601 O O . LEU A 1 70 ? -7.921 -13.078 -7.213 1.00 89.75 70 LEU A O 1
ATOM 605 N N . LYS A 1 71 ? -8.758 -13.531 -5.171 1.00 89.81 71 LYS A N 1
ATOM 606 C CA . LYS A 1 71 ? -10.042 -12.854 -5.348 1.00 89.81 71 LYS A CA 1
ATOM 607 C C . LYS A 1 71 ? -10.122 -11.696 -4.371 1.00 89.81 71 LYS A C 1
ATOM 609 O O . LYS A 1 71 ? -9.835 -11.862 -3.190 1.00 89.81 71 LYS A O 1
ATOM 614 N N . PHE A 1 72 ? -10.538 -10.542 -4.873 1.00 89.75 72 PHE A N 1
ATOM 615 C CA . PHE A 1 72 ? -10.643 -9.324 -4.086 1.00 89.75 72 PHE A CA 1
ATOM 616 C C . PHE A 1 72 ? -12.096 -8.891 -4.001 1.00 89.75 72 PHE A C 1
ATOM 618 O O . PHE A 1 72 ? -12.812 -8.875 -5.002 1.00 89.75 72 PHE A O 1
ATOM 625 N N . PHE A 1 73 ? -12.503 -8.493 -2.802 1.00 89.25 73 PHE A N 1
ATOM 626 C CA . PHE A 1 73 ? -13.820 -7.942 -2.530 1.00 89.25 73 PHE A CA 1
ATOM 627 C C . PHE A 1 73 ? -13.636 -6.592 -1.855 1.00 89.25 73 PHE A C 1
ATOM 629 O O . PHE A 1 73 ? -12.763 -6.420 -1.005 1.00 89.25 73 PHE A O 1
ATOM 636 N N . LYS A 1 74 ? -14.438 -5.613 -2.269 1.00 85.25 74 LYS A N 1
ATOM 637 C CA . LYS A 1 74 ?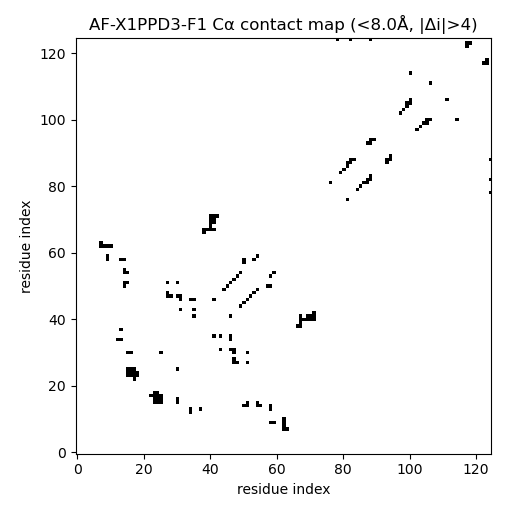 -14.445 -4.303 -1.631 1.00 85.25 74 LYS A CA 1
ATOM 638 C C . LYS A 1 74 ? -15.489 -4.308 -0.532 1.00 85.25 74 LYS A C 1
ATOM 640 O O . LYS A 1 74 ? -16.682 -4.357 -0.820 1.00 85.25 74 LYS A O 1
ATOM 645 N N . GLU A 1 75 ? -15.032 -4.175 0.699 1.00 87.00 75 GLU A N 1
ATOM 646 C CA . GLU A 1 75 ? -15.904 -3.950 1.842 1.00 87.00 75 GLU A CA 1
ATOM 647 C C . GLU A 1 75 ? -15.943 -2.468 2.216 1.00 87.00 75 GLU A C 1
ATOM 649 O O . GLU A 1 75 ? -15.037 -1.689 1.908 1.00 87.00 75 GLU A O 1
ATOM 654 N N . ARG A 1 76 ? -17.042 -2.062 2.851 1.00 84.69 76 ARG A N 1
ATOM 655 C CA . ARG A 1 76 ? -17.224 -0.721 3.406 1.00 84.69 76 ARG A CA 1
ATOM 656 C C . ARG A 1 76 ? -17.708 -0.866 4.830 1.00 84.69 76 ARG A C 1
ATOM 658 O O . ARG A 1 76 ? -18.743 -1.485 5.057 1.00 84.69 76 ARG A O 1
ATOM 665 N N . TRP A 1 77 ? -16.967 -0.293 5.763 1.00 82.69 77 TRP A N 1
ATOM 666 C CA . TRP A 1 77 ? -17.311 -0.318 7.177 1.00 82.69 77 TRP A CA 1
ATOM 667 C C . TRP A 1 77 ? -17.690 1.090 7.625 1.00 82.69 77 TRP A C 1
ATOM 669 O O . TRP A 1 77 ? -17.153 2.078 7.120 1.00 82.69 77 TRP A O 1
ATOM 679 N N . ASN A 1 78 ? -18.631 1.186 8.562 1.00 82.25 78 ASN A N 1
ATOM 680 C CA . ASN A 1 78 ? -18.937 2.454 9.211 1.00 82.25 78 ASN A CA 1
ATOM 681 C C . ASN A 1 78 ? -17.772 2.836 10.138 1.00 82.25 78 ASN A C 1
ATOM 683 O O . ASN A 1 78 ? -17.236 1.977 10.839 1.00 82.25 78 ASN A O 1
ATOM 687 N N . SER A 1 79 ? -17.417 4.120 10.194 1.00 75.56 79 SER A N 1
ATOM 688 C CA . SER A 1 79 ? -16.449 4.648 11.158 1.00 75.56 79 SER A CA 1
ATOM 689 C C . SER A 1 79 ? -16.793 4.247 12.595 1.00 75.56 79 SER A C 1
ATOM 691 O O . SER A 1 79 ? -15.894 3.926 13.366 1.00 75.56 79 SER A O 1
ATOM 693 N N . SER A 1 80 ? -18.084 4.182 12.951 1.00 79.38 80 SER A N 1
ATOM 694 C CA . SER A 1 80 ? -18.504 3.735 14.286 1.00 79.38 80 SER A CA 1
ATOM 695 C C . SER A 1 80 ? -18.105 2.288 14.581 1.00 79.38 80 SER A C 1
ATOM 697 O O . SER A 1 80 ? -17.705 2.002 15.706 1.00 79.38 80 SER A O 1
ATOM 699 N N . PHE A 1 81 ? -18.182 1.402 13.584 1.00 83.44 81 PHE A N 1
ATOM 700 C CA . PHE A 1 81 ? -17.771 0.004 13.703 1.00 83.44 81 PHE A CA 1
ATOM 701 C C . PHE A 1 81 ? -16.254 -0.094 13.855 1.00 83.44 81 PHE A C 1
ATOM 703 O O . PHE A 1 81 ? -15.763 -0.762 14.760 1.00 83.44 81 PHE A O 1
ATOM 710 N N . ILE A 1 82 ? -15.505 0.628 13.012 1.00 75.56 82 ILE A N 1
ATOM 711 C CA . ILE A 1 82 ? -14.039 0.669 13.092 1.00 75.56 82 ILE A CA 1
ATOM 712 C C . ILE A 1 82 ? -13.620 1.097 14.501 1.00 75.56 82 ILE A C 1
ATOM 714 O O . ILE A 1 82 ? -12.860 0.402 15.157 1.00 75.56 82 ILE A O 1
ATOM 718 N N . ILE A 1 83 ? -14.166 2.202 15.007 1.00 73.62 83 ILE A N 1
ATOM 719 C CA . ILE A 1 83 ? -13.759 2.754 16.301 1.00 73.62 83 ILE A CA 1
ATOM 720 C C . ILE A 1 83 ? -14.222 1.869 17.464 1.00 73.62 83 ILE A C 1
ATOM 722 O O . ILE A 1 83 ? -13.436 1.571 18.358 1.00 73.62 83 ILE A O 1
ATOM 726 N N . ASN A 1 84 ? -15.489 1.457 17.497 1.00 78.00 84 ASN A N 1
ATOM 727 C CA . ASN A 1 84 ? -16.062 0.867 18.709 1.00 78.00 84 ASN A CA 1
ATOM 728 C C . ASN A 1 84 ? -16.058 -0.663 18.720 1.00 78.00 84 ASN A C 1
ATOM 730 O O . ASN A 1 84 ? -16.071 -1.248 19.799 1.00 78.00 84 ASN A O 1
ATOM 734 N N . GLU A 1 85 ? -16.036 -1.310 17.555 1.00 79.94 85 GLU A N 1
ATOM 735 C CA . GLU A 1 85 ? -16.314 -2.746 17.432 1.00 79.94 85 GLU A CA 1
ATOM 736 C C . GLU A 1 85 ? -15.125 -3.544 16.885 1.00 79.94 85 GLU A C 1
ATOM 738 O O . GLU A 1 85 ? -14.954 -4.704 17.247 1.00 79.94 85 GLU A O 1
ATOM 743 N N . SER A 1 86 ? -14.236 -2.940 16.087 1.00 78.25 86 SER A N 1
ATOM 744 C CA . SER A 1 86 ? -13.093 -3.659 15.501 1.00 78.25 86 SER A C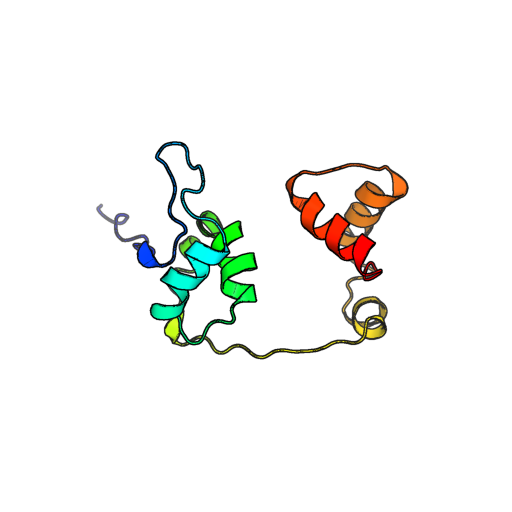A 1
ATOM 745 C C . SER A 1 86 ? -11.931 -3.900 16.480 1.00 78.25 86 SER A C 1
ATOM 747 O O . SER A 1 86 ? -10.879 -4.402 16.081 1.00 78.25 86 SER A O 1
ATOM 749 N N . GLY A 1 87 ? -12.065 -3.462 17.736 1.00 75.81 87 GLY A N 1
ATOM 750 C CA . GLY A 1 87 ? -11.013 -3.518 18.756 1.00 75.81 87 GLY A CA 1
ATOM 751 C C . GLY A 1 87 ? -9.867 -2.516 18.558 1.00 75.81 87 GLY A C 1
ATOM 752 O O . GLY A 1 87 ? -8.958 -2.469 19.385 1.00 75.81 87 GLY A O 1
ATOM 753 N N . ILE A 1 88 ? -9.900 -1.685 17.506 1.00 76.38 88 ILE A N 1
ATOM 754 C CA . ILE A 1 88 ? -8.791 -0.777 17.164 1.00 76.38 88 ILE A CA 1
ATOM 755 C C . ILE A 1 88 ? -8.592 0.330 18.205 1.00 76.38 88 ILE A C 1
ATOM 757 O O . ILE A 1 88 ? -7.465 0.743 18.459 1.00 76.38 88 ILE A O 1
ATOM 761 N N . LYS A 1 89 ? -9.678 0.777 18.846 1.00 71.75 89 LYS A N 1
ATOM 762 C CA . LYS A 1 89 ? -9.667 1.841 19.857 1.00 71.75 89 LYS A CA 1
ATOM 763 C C . LYS A 1 89 ? -8.843 1.492 21.090 1.00 71.75 89 LYS A C 1
ATOM 765 O O . LYS A 1 89 ? -8.279 2.389 21.700 1.00 71.75 89 LYS A O 1
ATOM 770 N N . ASN A 1 90 ? -8.760 0.208 21.428 1.00 77.62 90 ASN A N 1
ATOM 771 C CA . ASN A 1 90 ? -8.005 -0.277 22.582 1.00 77.62 90 ASN A CA 1
ATOM 772 C C . ASN A 1 90 ? -6.645 -0.862 22.170 1.00 77.62 90 ASN A C 1
ATOM 774 O O . ASN A 1 90 ? -6.010 -1.552 22.958 1.00 77.62 90 ASN A O 1
ATOM 778 N N . ASN A 1 91 ? -6.218 -0.662 20.919 1.00 82.88 91 ASN A N 1
ATOM 779 C CA . ASN A 1 91 ? -4.940 -1.170 20.453 1.00 82.88 91 ASN A CA 1
ATOM 780 C C . ASN A 1 91 ? -3.818 -0.197 20.830 1.00 82.88 91 ASN A C 1
ATOM 782 O O . ASN A 1 91 ? -3.742 0.901 20.276 1.00 82.88 91 ASN A O 1
ATOM 786 N N . ASP A 1 92 ? -2.909 -0.632 21.701 1.00 84.00 92 ASP A N 1
ATOM 787 C CA . ASP A 1 92 ? -1.800 0.189 22.207 1.00 84.00 92 ASP A CA 1
ATOM 788 C C . ASP A 1 92 ? -0.990 0.859 21.091 1.00 84.00 92 ASP A C 1
ATOM 790 O O . ASP A 1 92 ? -0.640 2.032 21.185 1.00 84.00 92 ASP A O 1
ATOM 794 N N . LYS A 1 93 ? -0.729 0.157 19.979 1.00 80.38 93 LYS A N 1
ATOM 795 C CA . LYS A 1 93 ? 0.041 0.728 18.863 1.00 80.38 93 LYS A CA 1
ATOM 796 C C . LYS A 1 93 ? -0.718 1.838 18.147 1.00 80.38 93 LYS A C 1
ATOM 798 O O . LYS A 1 93 ? -0.089 2.759 17.633 1.00 80.38 93 LYS A O 1
ATOM 803 N N . VAL A 1 94 ? -2.042 1.746 18.062 1.00 75.50 94 VAL A N 1
ATOM 804 C CA . VAL A 1 94 ? -2.874 2.779 17.431 1.00 75.50 94 VAL A CA 1
ATOM 805 C C . VAL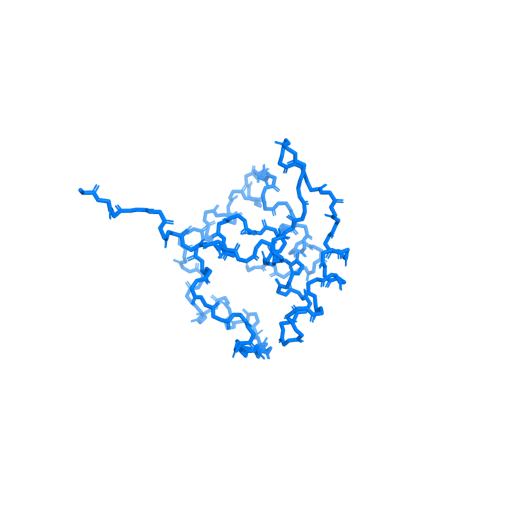 A 1 94 ? -2.963 4.001 18.334 1.00 75.50 94 VAL A C 1
ATOM 807 O O . VAL A 1 94 ? -2.792 5.115 17.844 1.00 75.50 94 VAL A O 1
ATOM 810 N N . ILE A 1 95 ? -3.140 3.788 19.641 1.00 77.94 95 ILE A N 1
ATOM 811 C CA . ILE A 1 95 ? -3.145 4.849 20.656 1.00 77.94 95 ILE A CA 1
ATOM 812 C C . ILE A 1 95 ? -1.812 5.607 20.629 1.00 77.94 95 ILE A C 1
ATOM 814 O O . ILE A 1 95 ? -1.799 6.809 20.384 1.00 77.94 95 ILE A O 1
ATOM 818 N N . ILE A 1 96 ? -0.685 4.896 20.730 1.00 82.06 96 ILE A N 1
ATOM 819 C CA . ILE A 1 96 ? 0.654 5.502 20.701 1.00 82.06 96 ILE A CA 1
ATOM 820 C C . ILE A 1 96 ? 0.896 6.260 19.388 1.00 82.06 96 ILE A C 1
ATOM 822 O O . ILE A 1 96 ? 1.450 7.357 19.391 1.00 82.06 96 ILE A O 1
ATOM 826 N N . ASN A 1 97 ? 0.487 5.709 18.238 1.00 76.31 97 ASN A N 1
ATOM 827 C CA . ASN A 1 97 ? 0.657 6.411 16.961 1.00 76.31 97 ASN A CA 1
ATOM 828 C C . ASN A 1 97 ? -0.186 7.688 16.872 1.00 76.31 97 ASN A C 1
ATOM 830 O O . ASN A 1 97 ? 0.278 8.662 16.275 1.00 76.31 97 ASN A O 1
ATOM 834 N N . LYS A 1 98 ? -1.391 7.688 17.457 1.00 75.75 98 LYS A N 1
ATOM 835 C CA . LYS A 1 98 ? -2.250 8.871 17.555 1.00 75.75 98 LYS A CA 1
ATOM 836 C C . LYS A 1 98 ? -1.585 9.956 18.397 1.00 75.75 98 LYS A C 1
ATOM 838 O O . LYS A 1 98 ? -1.418 11.068 17.902 1.00 75.75 98 LYS A O 1
ATOM 843 N N . GLU A 1 99 ? -1.170 9.615 19.613 1.00 79.75 99 GLU A N 1
ATOM 844 C CA . GLU A 1 99 ? -0.492 10.535 20.534 1.00 79.75 99 GLU A CA 1
ATOM 845 C C . GLU A 1 99 ? 0.767 11.121 19.880 1.00 79.75 99 GLU A C 1
ATOM 847 O O . GLU A 1 99 ? 0.921 12.339 19.768 1.00 79.75 99 GLU A O 1
ATOM 852 N N . ASN A 1 100 ? 1.622 10.260 19.320 1.00 79.62 100 ASN A N 1
ATOM 853 C CA . ASN A 1 100 ? 2.861 10.682 18.676 1.00 79.62 100 ASN A CA 1
ATOM 854 C C . ASN A 1 100 ? 2.631 11.661 17.517 1.00 79.62 100 ASN A C 1
ATOM 856 O O . ASN A 1 100 ? 3.328 12.669 17.437 1.00 79.62 100 ASN A O 1
ATOM 860 N N . HIS A 1 101 ? 1.680 11.393 16.616 1.00 71.50 101 HIS A N 1
ATOM 861 C CA . HIS A 1 101 ? 1.471 12.256 15.446 1.00 71.50 101 HIS A CA 1
ATOM 862 C C . HIS A 1 101 ? 0.723 13.547 15.756 1.00 71.50 101 HIS A C 1
ATOM 864 O O . HIS A 1 101 ? 1.070 14.587 15.199 1.00 71.50 101 HIS A O 1
ATOM 870 N N . PHE A 1 102 ? -0.332 13.480 16.568 1.00 70.62 102 PHE A N 1
ATOM 871 C CA . PHE A 1 102 ? -1.273 14.593 16.708 1.00 70.62 102 PHE A CA 1
ATOM 872 C C . PHE A 1 102 ? -1.038 15.423 17.959 1.00 70.62 102 PHE A C 1
ATOM 874 O O . PHE A 1 102 ? -1.247 16.632 17.920 1.00 70.62 102 PHE A O 1
ATOM 881 N N . GLU A 1 103 ? -0.605 14.798 19.049 1.00 76.69 103 GLU A N 1
ATOM 882 C CA . GLU A 1 103 ? -0.406 15.497 20.319 1.00 76.69 103 GLU A CA 1
ATOM 883 C C . GLU A 1 103 ? 1.038 15.980 20.444 1.00 76.69 103 GLU A C 1
ATOM 885 O O . GLU A 1 103 ? 1.282 17.117 20.843 1.00 76.69 103 GLU A O 1
ATOM 890 N N . LEU A 1 104 ? 1.994 15.139 20.038 1.00 80.81 104 LEU A N 1
ATOM 891 C CA . LEU A 1 104 ? 3.426 15.429 20.143 1.00 80.81 104 LEU A CA 1
ATOM 892 C C . LEU A 1 104 ? 4.041 15.966 18.843 1.00 80.81 104 LEU A C 1
ATOM 894 O O . LEU A 1 104 ? 5.150 16.497 18.863 1.00 80.81 104 LEU A O 1
ATOM 898 N N . GLY A 1 105 ? 3.333 15.853 17.714 1.00 76.25 105 GLY A N 1
ATOM 899 C CA . GLY A 1 105 ? 3.784 16.376 16.421 1.00 76.25 105 GLY A CA 1
ATOM 900 C C . GLY A 1 105 ? 4.965 15.619 15.805 1.00 76.25 105 GLY A C 1
ATOM 901 O O . GLY A 1 105 ? 5.663 16.166 14.950 1.00 76.25 105 GLY A O 1
ATOM 902 N N . TYR A 1 106 ? 5.217 14.374 16.215 1.00 80.00 106 TYR A N 1
ATOM 903 C CA . TYR A 1 106 ? 6.263 13.553 15.617 1.00 80.00 106 TYR A CA 1
ATOM 904 C C . TYR A 1 106 ? 5.898 13.166 14.186 1.00 80.00 106 TYR A C 1
ATOM 906 O O . TYR A 1 106 ? 4.887 12.511 13.929 1.00 80.00 106 TYR A O 1
ATOM 914 N N . LEU A 1 107 ? 6.764 13.548 13.248 1.00 70.69 107 LEU A N 1
ATOM 915 C CA . LEU A 1 107 ? 6.612 13.232 11.835 1.00 70.69 107 LEU A CA 1
ATOM 916 C C . LEU A 1 107 ? 7.546 12.088 11.466 1.00 70.69 107 LEU A C 1
ATOM 918 O O . LEU A 1 107 ? 8.768 12.232 11.499 1.00 70.69 107 LEU A O 1
ATOM 922 N N . TYR A 1 108 ? 6.968 10.954 11.080 1.00 71.62 108 TYR A N 1
ATOM 923 C CA . TYR A 1 108 ? 7.732 9.864 10.487 1.00 71.62 108 TYR A CA 1
ATOM 924 C C . TYR A 1 108 ? 7.513 9.875 8.971 1.00 71.62 108 TYR A C 1
ATOM 926 O O . TYR A 1 108 ? 6.364 9.774 8.534 1.00 71.62 108 TYR A O 1
ATOM 934 N N . PRO A 1 109 ? 8.577 9.906 8.144 1.00 71.25 109 PRO A N 1
ATOM 935 C CA . PRO A 1 109 ? 8.444 9.911 6.682 1.00 71.25 109 PRO A CA 1
ATOM 936 C C . PRO A 1 109 ? 7.562 8.774 6.138 1.00 71.25 109 PRO A C 1
ATOM 938 O O . PRO A 1 109 ? 6.841 8.930 5.156 1.00 71.25 109 PRO A O 1
ATOM 941 N N . ARG A 1 110 ? 7.564 7.618 6.817 1.00 65.12 110 ARG A N 1
ATOM 942 C CA . ARG A 1 110 ? 6.763 6.440 6.449 1.00 65.12 110 ARG A CA 1
ATOM 943 C C . ARG A 1 110 ? 5.251 6.649 6.606 1.00 65.12 110 ARG A C 1
ATOM 945 O O . ARG A 1 110 ? 4.479 5.985 5.917 1.00 65.12 110 ARG A O 1
ATOM 952 N N . THR A 1 111 ? 4.818 7.526 7.505 1.00 69.56 111 THR A N 1
ATOM 953 C CA . THR A 1 111 ? 3.402 7.724 7.855 1.00 69.56 111 THR A CA 1
ATOM 954 C C . THR A 1 111 ? 2.848 9.054 7.361 1.00 69.56 111 THR A C 1
ATOM 956 O O . THR A 1 111 ? 1.636 9.230 7.426 1.00 69.56 111 THR A O 1
ATOM 959 N N . GLU A 1 112 ? 3.670 9.954 6.806 1.00 75.06 112 GLU A N 1
ATOM 960 C CA . GLU A 1 112 ? 3.211 11.263 6.313 1.00 75.06 112 GLU A CA 1
ATOM 961 C C . GLU A 1 112 ? 2.070 11.143 5.306 1.00 75.06 112 GLU A C 1
ATOM 963 O O . GLU A 1 112 ? 1.039 11.783 5.471 1.00 75.06 112 GLU A O 1
ATOM 968 N N . SER A 1 113 ? 2.193 10.250 4.320 1.00 72.44 113 SER A N 1
ATOM 969 C CA . SER A 1 113 ? 1.127 10.067 3.323 1.00 72.44 113 SER A CA 1
ATOM 970 C C . SER A 1 113 ? -0.199 9.583 3.929 1.00 72.44 113 SER A C 1
ATOM 972 O O . SER A 1 113 ? -1.267 9.945 3.440 1.00 72.44 113 SER A O 1
ATOM 974 N N . ILE A 1 114 ? -0.139 8.795 5.008 1.00 72.00 114 ILE A N 1
ATOM 975 C CA . ILE A 1 114 ? -1.316 8.306 5.734 1.00 72.00 114 ILE A CA 1
ATOM 976 C C . ILE A 1 114 ? -1.893 9.434 6.598 1.00 72.00 114 ILE A C 1
ATOM 978 O O . ILE A 1 114 ? -3.095 9.681 6.544 1.00 72.00 114 ILE A O 1
ATOM 982 N N . ARG A 1 115 ? -1.044 10.161 7.337 1.00 75.44 115 ARG A N 1
ATOM 983 C CA . ARG A 1 115 ? -1.408 11.363 8.103 1.00 75.44 115 ARG A CA 1
ATOM 984 C C . ARG A 1 115 ? -2.134 12.370 7.213 1.00 75.44 115 ARG A C 1
ATOM 986 O O . ARG A 1 115 ? -3.239 12.783 7.545 1.00 75.44 115 ARG A O 1
ATOM 993 N N . ASP A 1 116 ? -1.536 12.733 6.083 1.00 78.56 116 ASP A N 1
ATOM 994 C CA . ASP A 1 116 ? -2.055 13.754 5.170 1.00 78.56 116 ASP A CA 1
ATOM 995 C C . ASP A 1 116 ? -3.388 13.342 4.562 1.00 78.56 116 ASP A C 1
ATOM 997 O O . ASP A 1 116 ? -4.306 14.156 4.477 1.00 78.56 116 ASP A O 1
ATOM 1001 N N . TYR A 1 117 ? -3.526 12.069 4.187 1.00 78.06 117 TYR A N 1
ATOM 1002 C CA . TYR A 1 117 ? -4.803 11.524 3.746 1.00 78.06 117 TYR A CA 1
ATOM 1003 C C . TYR A 1 117 ? -5.866 11.659 4.847 1.00 78.06 117 TYR A C 1
ATOM 1005 O O . TYR A 1 117 ? -6.943 12.205 4.609 1.00 78.06 117 TYR A O 1
ATOM 1013 N N . LEU A 1 118 ? -5.568 11.202 6.065 1.00 75.88 118 LEU A N 1
ATOM 1014 C CA . LEU A 1 118 ? -6.537 11.180 7.162 1.00 75.88 118 LEU A CA 1
ATOM 1015 C C . LEU A 1 118 ? -6.939 12.593 7.605 1.00 75.88 118 LEU A C 1
ATOM 1017 O O . LEU A 1 118 ? -8.123 12.833 7.844 1.00 75.88 118 LEU A O 1
ATOM 1021 N N . LEU A 1 119 ? -5.986 13.532 7.626 1.00 76.50 119 LEU A N 1
ATOM 1022 C CA . LEU A 1 119 ? -6.226 14.959 7.847 1.00 76.50 119 LEU A CA 1
ATOM 1023 C C . LEU A 1 119 ? -7.102 15.563 6.747 1.00 76.50 119 LEU A C 1
ATOM 1025 O O . LEU A 1 119 ? -8.108 16.201 7.049 1.00 76.50 119 LEU A O 1
ATOM 1029 N N . LYS A 1 120 ? -6.754 15.332 5.475 1.00 82.25 120 LYS A N 1
ATOM 1030 C CA . LYS A 1 120 ? -7.481 15.867 4.315 1.00 82.25 120 LYS A CA 1
ATOM 1031 C C . LYS A 1 120 ? -8.936 15.406 4.268 1.00 82.25 120 LYS A C 1
ATOM 1033 O O . LYS A 1 120 ? -9.800 16.172 3.853 1.00 82.25 120 LYS A O 1
ATOM 1038 N N . TYR A 1 121 ? -9.199 14.155 4.636 1.00 77.06 121 TYR A N 1
ATOM 1039 C CA . TYR A 1 121 ? -10.534 13.562 4.541 1.00 77.06 121 TYR A CA 1
ATOM 1040 C C . TYR A 1 121 ? -11.283 13.512 5.875 1.00 77.06 121 TYR A C 1
ATOM 1042 O O . TYR A 1 121 ? -12.388 12.981 5.908 1.00 77.06 121 TYR A O 1
ATOM 1050 N N . HIS A 1 122 ? -10.710 14.038 6.963 1.00 72.25 122 HIS A N 1
ATOM 1051 C CA . HIS A 1 122 ? -11.285 13.959 8.313 1.00 72.25 122 HIS A CA 1
ATOM 1052 C C . HIS A 1 122 ? -11.684 12.525 8.707 1.00 72.25 122 HIS A C 1
ATOM 1054 O O . HIS A 1 122 ? -12.747 12.283 9.271 1.00 72.25 122 HIS A O 1
ATOM 1060 N N . THR A 1 123 ? -10.834 11.558 8.358 1.00 68.62 123 THR A N 1
ATO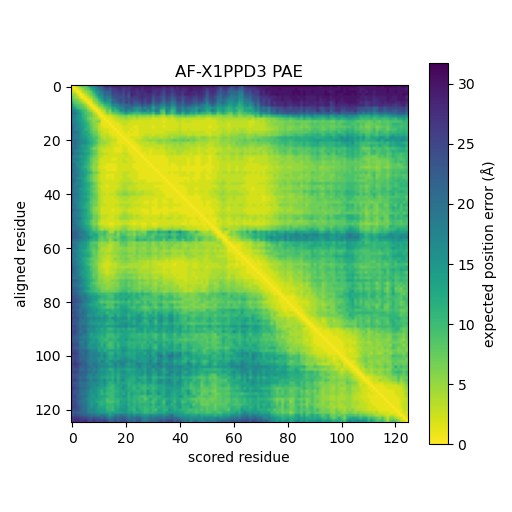M 1061 C CA . THR A 1 123 ? -11.102 10.113 8.516 1.00 68.62 123 THR A CA 1
ATOM 1062 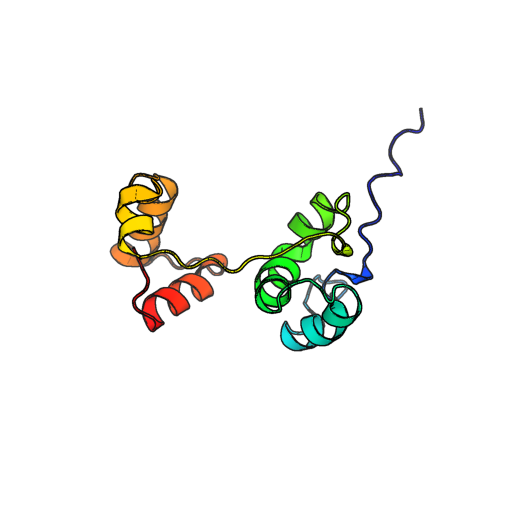C C . THR A 1 123 ? -10.296 9.475 9.647 1.00 68.62 123 THR A C 1
ATOM 1064 O O . THR A 1 123 ? -10.252 8.252 9.760 1.00 68.62 123 THR A O 1
ATOM 1067 N N . TRP A 1 124 ? -9.651 10.287 10.486 1.00 61.91 124 TRP A N 1
ATOM 1068 C CA . TRP A 1 124 ? -8.916 9.792 11.647 1.00 61.91 124 TRP A CA 1
ATOM 1069 C C . TRP A 1 124 ? -9.875 9.280 12.753 1.00 61.91 124 TRP A C 1
ATOM 1071 O O . TRP A 1 124 ? -10.906 9.921 12.967 1.00 61.91 124 TRP A O 1
ATOM 1081 N N . PRO A 1 125 ? -9.555 8.170 13.456 1.00 53.03 125 PRO A N 1
ATOM 1082 C CA . PRO A 1 125 ? -10.293 7.686 14.633 1.00 53.03 125 PRO A CA 1
ATOM 1083 C C . PRO A 1 125 ? -10.268 8.599 15.876 1.00 53.03 125 PRO A C 1
ATOM 1085 O O . PRO A 1 125 ? -9.180 9.046 16.329 1.00 53.03 125 PRO A O 1
#

Foldseek 3Di:
DDPDPPLDPLVCQLAFDADPVRHGPDALVRSLVRCCVVQVQDDSCCSRPPCHVPVPPPSR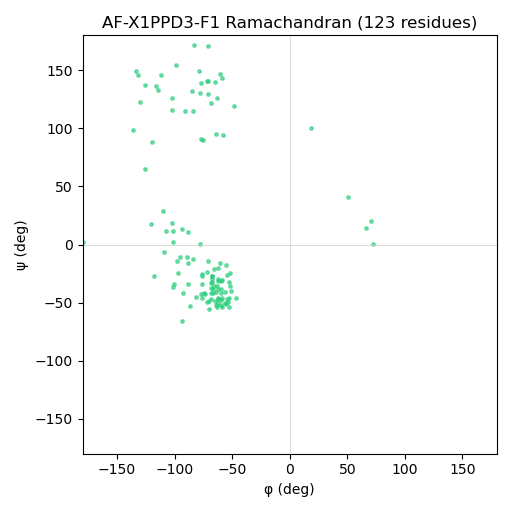VVSVDPSNPDHDDDDDDDLCCVCPPPCLVVDPVLVVVCCCCPVVNPDDPVCVVVVCVCVVVVSRD